Protein AF-I7ZYF0-F1 (afdb_monomer)

Sequence (172 aa):
MDNPPRSAGICAHCQTPATKRCSGCRGAAEYDKVTPEPTSHCSSACQAQHWGEHKVKCKQLQAHKSLSRAATLLQAILYRIRLHAHIFQFATAHIDGSKVTLNDIQNDKSKAYQPLKAVWMNIKSGDYQRVFDAIVMMNACAEAVMFLYGFIRPILSGRGVTMALFDYSELY

InterPro domains:
  IPR002893 Zinc finger, MYND-type [PF01753] (11-58)

Solvent-accessible surface area (backbone atoms only — not comparable to full-atom values): 10300 Å² total; per-residue (Å²): 135,82,79,75,79,72,69,50,46,52,10,76,61,79,67,44,80,2,66,35,63,46,77,70,35,54,83,36,62,80,86,56,98,77,66,78,75,71,61,12,21,62,42,71,67,43,43,59,70,38,33,80,77,44,48,65,61,36,52,53,30,33,50,37,32,53,49,47,53,50,50,54,52,51,49,54,51,50,53,53,51,29,35,45,50,25,85,65,60,35,56,34,38,45,62,56,92,94,44,76,48,77,39,64,53,93,61,73,80,84,63,84,77,64,79,62,35,63,55,53,66,54,69,65,74,78,72,53,66,68,52,50,52,50,58,55,50,56,60,54,71,58,50,52,51,54,55,48,48,67,58,46,52,47,56,77,67,71,50,80,87,78,69,93,70,89,72,79,78,79,83,115

Secondary structure (DSSP, 8-state):
-PPPPPP-EEBTTT-SEE-EE-TTTTT----SS------EESSHHHHHHTHHHHHHHHHHHHHHHHHHHHHHHHHHHHHHHHHHSBS--EEEEEEETTEEEEEE----TT------B----EEESS-HHHHHHHHHTTTHHHHHHHHHHHHHHHHHTT---S-----GGG--

Nearest PDB structures (foldseek):
  8baw-assembly2_B  TM=2.866E-01  e=1.974E+00  Geobacillus stearothermophilus
  6mfl-assembly2_B  TM=2.203E-01  e=1.849E+00  Acinetobacter baumannii
  6mfl-assembly1_A  TM=2.211E-01  e=2.401E+00  Acinetobacter baumannii

Structure (mmCIF, N/CA/C/O backbone):
data_AF-I7ZYF0-F1
#
_entry.id   AF-I7ZYF0-F1
#
loop_
_atom_site.group_PDB
_atom_site.id
_atom_site.type_symbol
_atom_site.label_atom_id
_atom_site.label_alt_id
_atom_site.label_comp_id
_atom_site.label_asym_id
_atom_site.label_entity_id
_atom_si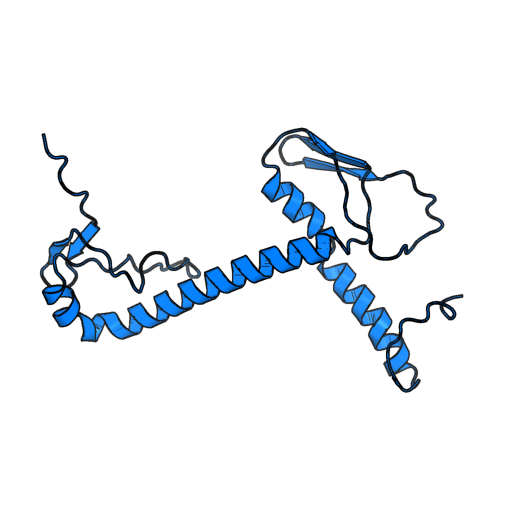te.label_seq_id
_atom_site.pdbx_PDB_ins_code
_atom_site.Cartn_x
_atom_site.Cartn_y
_atom_site.Cartn_z
_atom_site.occupancy
_atom_site.B_iso_or_equiv
_atom_site.auth_seq_id
_atom_site.auth_comp_id
_atom_site.auth_asym_id
_atom_site.auth_atom_id
_atom_site.pdbx_PDB_model_num
ATOM 1 N N . MET A 1 1 ? -0.395 26.139 31.503 1.00 33.72 1 MET A N 1
ATOM 2 C CA . MET A 1 1 ? -1.682 26.094 30.780 1.00 33.72 1 MET A CA 1
ATOM 3 C C . MET A 1 1 ? -1.727 24.770 30.050 1.00 33.72 1 MET A C 1
ATOM 5 O O . MET A 1 1 ? -1.024 24.611 29.059 1.00 33.72 1 MET A O 1
ATOM 9 N N . ASP A 1 2 ? -2.453 23.804 30.603 1.00 37.44 2 ASP A N 1
ATOM 10 C CA . ASP A 1 2 ? -2.551 22.462 30.035 1.00 37.44 2 ASP A CA 1
ATOM 11 C C . ASP A 1 2 ? -3.510 22.484 28.847 1.00 37.44 2 ASP A C 1
ATOM 13 O O . ASP A 1 2 ? -4.672 22.869 28.964 1.00 37.44 2 ASP A O 1
ATOM 17 N N . ASN A 1 3 ? -2.998 22.124 27.674 1.00 41.09 3 ASN A N 1
ATOM 18 C CA . ASN A 1 3 ? -3.795 22.006 26.462 1.00 41.09 3 ASN A CA 1
ATOM 19 C C . ASN A 1 3 ? -4.821 20.872 26.666 1.00 41.09 3 ASN A C 1
ATOM 21 O O . ASN A 1 3 ? -4.396 19.748 26.962 1.00 41.09 3 ASN A O 1
ATOM 25 N N . PRO A 1 4 ? -6.142 21.110 26.545 1.00 50.94 4 PRO A N 1
ATOM 26 C CA . PRO A 1 4 ? -7.125 20.059 26.762 1.00 50.94 4 PRO A CA 1
ATOM 27 C C . PRO A 1 4 ? -6.884 18.901 25.781 1.00 50.94 4 PRO A C 1
ATOM 29 O O . PRO A 1 4 ? -6.558 19.133 24.610 1.00 50.94 4 PRO A O 1
ATOM 32 N N . PRO A 1 5 ? -7.021 17.638 26.226 1.00 55.28 5 PRO A N 1
ATOM 33 C CA . PRO A 1 5 ? -6.815 16.494 25.354 1.00 55.28 5 PRO A CA 1
ATOM 34 C C . PRO A 1 5 ? -7.795 16.580 24.182 1.00 55.28 5 PRO A C 1
ATOM 36 O O . PRO A 1 5 ? -9.010 16.590 24.381 1.00 55.28 5 PRO A O 1
ATOM 39 N N . ARG A 1 6 ? -7.261 16.657 22.953 1.00 60.28 6 ARG A N 1
ATOM 40 C CA . ARG A 1 6 ? -8.061 16.652 21.719 1.00 60.28 6 ARG A CA 1
ATOM 41 C C . ARG A 1 6 ? -9.021 15.462 21.766 1.00 60.28 6 ARG A C 1
ATOM 43 O O . ARG A 1 6 ? -8.574 14.318 21.873 1.00 60.28 6 ARG A O 1
ATOM 50 N N . SER A 1 7 ? -10.324 15.733 21.716 1.00 63.66 7 SER A N 1
ATOM 51 C CA . SER A 1 7 ? -11.343 14.690 21.796 1.00 63.66 7 SER A CA 1
ATOM 52 C C . SER A 1 7 ? -11.183 13.713 20.627 1.00 63.66 7 SER A C 1
ATOM 54 O O . SER A 1 7 ? -11.031 14.088 19.465 1.00 63.66 7 SER A O 1
ATOM 56 N N . ALA A 1 8 ? -11.178 12.421 20.946 1.00 74.81 8 ALA A N 1
ATOM 57 C CA . ALA A 1 8 ? -11.089 11.328 19.986 1.00 74.81 8 ALA A CA 1
ATOM 58 C C . ALA A 1 8 ? -12.441 11.017 19.316 1.00 74.81 8 ALA A C 1
ATOM 60 O O . ALA A 1 8 ? -12.493 10.131 18.460 1.00 74.81 8 ALA A O 1
ATOM 61 N N . GLY A 1 9 ? -13.506 11.714 19.722 1.00 85.50 9 GLY A N 1
ATOM 62 C CA . GLY A 1 9 ? -14.895 11.506 19.317 1.00 85.50 9 GLY A CA 1
ATOM 6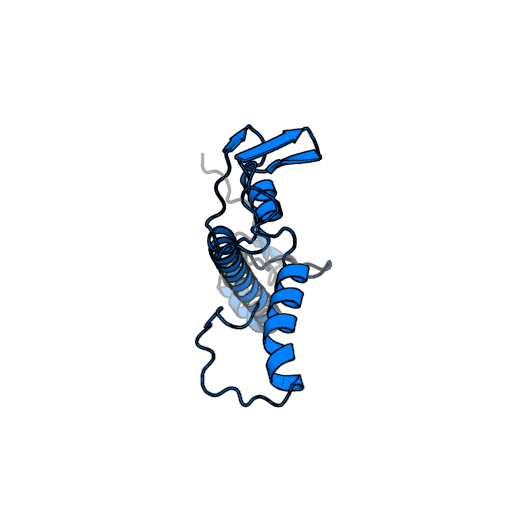3 C C . GLY A 1 9 ? -15.801 11.300 20.532 1.00 85.50 9 GLY A C 1
ATOM 64 O O . GLY A 1 9 ? -15.471 11.718 21.643 1.00 85.50 9 GLY A O 1
ATOM 65 N N . ILE A 1 10 ? -16.926 10.623 20.317 1.00 90.62 10 ILE A N 1
ATOM 66 C CA . ILE A 1 10 ? -17.879 10.237 21.361 1.00 90.62 10 ILE A CA 1
ATOM 67 C C . ILE A 1 10 ? -17.625 8.787 21.789 1.00 90.62 10 ILE A C 1
ATOM 69 O O . ILE A 1 10 ? -17.243 7.942 20.977 1.00 90.62 10 ILE A O 1
ATOM 73 N N . CYS A 1 11 ? -17.778 8.502 23.083 1.00 92.94 11 CYS A N 1
ATOM 74 C CA . CYS A 1 11 ? -17.639 7.161 23.631 1.00 92.94 11 CYS A CA 1
ATOM 75 C C . CYS A 1 11 ? -18.759 6.264 23.106 1.00 92.94 11 CYS A C 1
ATOM 77 O O . CYS A 1 11 ? -19.930 6.517 23.377 1.00 92.94 11 CYS A O 1
ATOM 79 N N . ALA A 1 12 ? -18.395 5.174 22.436 1.00 92.00 12 ALA A N 1
ATOM 80 C CA . ALA A 1 12 ? -19.357 4.247 21.850 1.00 92.00 12 ALA A CA 1
ATOM 81 C C . ALA A 1 12 ? -20.247 3.534 22.884 1.00 92.00 12 ALA A C 1
ATOM 83 O O . ALA A 1 12 ? -21.309 3.046 22.527 1.00 92.00 12 ALA A O 1
ATOM 84 N N . HIS A 1 13 ? -19.838 3.497 24.158 1.00 94.31 13 HIS A N 1
ATOM 85 C CA . HIS A 1 13 ? -20.635 2.885 25.221 1.00 94.31 13 HIS A CA 1
ATOM 86 C C . HIS A 1 13 ? -21.561 3.884 25.929 1.00 94.31 13 HIS A C 1
ATOM 88 O O . HIS A 1 13 ? -22.764 3.673 25.993 1.00 94.31 13 HIS A O 1
ATOM 94 N N . CYS A 1 14 ? -21.006 4.973 26.474 1.00 93.19 14 CYS A N 1
ATOM 95 C CA . CYS A 1 14 ? -21.731 5.881 27.374 1.00 93.19 14 CYS A CA 1
ATOM 96 C C . CYS A 1 14 ? -21.985 7.280 26.798 1.00 93.19 14 CYS A C 1
ATOM 98 O O . CYS A 1 14 ? -22.462 8.152 27.516 1.00 93.19 14 CYS A O 1
ATOM 100 N N . GLN A 1 15 ? -21.643 7.511 25.527 1.00 91.56 15 GLN A N 1
ATOM 101 C CA . GLN A 1 15 ? -21.901 8.756 24.793 1.00 91.56 15 GLN A CA 1
ATOM 102 C C . GLN A 1 15 ? -21.247 10.029 25.369 1.00 91.56 15 GLN A C 1
ATOM 104 O O . GLN A 1 15 ? -21.544 11.140 24.940 1.00 91.56 15 GLN A O 1
ATOM 109 N N . THR A 1 16 ? -20.297 9.896 26.297 1.00 92.25 16 THR A N 1
ATOM 110 C CA . THR A 1 16 ? -19.488 11.020 26.796 1.00 92.25 16 THR A CA 1
ATOM 111 C 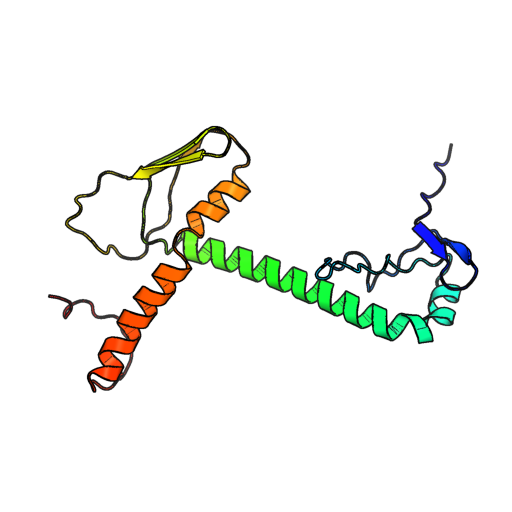C . THR A 1 16 ? -18.278 11.290 25.895 1.00 92.25 16 THR A C 1
ATOM 113 O O . THR A 1 16 ? -17.897 10.419 25.104 1.00 92.25 16 THR A O 1
ATOM 116 N N . PRO A 1 17 ? -17.630 12.469 25.990 1.00 93.25 17 PRO A N 1
ATOM 117 C CA . PRO A 1 17 ? -16.412 12.751 25.237 1.00 93.25 17 PRO A CA 1
ATOM 118 C C . PRO A 1 17 ? -15.350 11.666 25.446 1.00 93.25 17 PRO A C 1
ATOM 120 O O . PRO A 1 17 ? -14.927 11.372 26.566 1.00 93.25 17 PRO A O 1
ATOM 123 N N . ALA A 1 18 ? -14.911 11.054 24.350 1.00 90.75 18 ALA A N 1
ATOM 124 C CA . ALA A 1 18 ? -13.869 10.047 24.366 1.00 90.75 18 ALA A CA 1
ATOM 125 C C . ALA A 1 18 ? -12.501 10.685 24.142 1.00 90.75 18 ALA A C 1
ATOM 127 O O . ALA A 1 18 ? -12.333 11.584 23.320 1.00 90.75 18 ALA A O 1
ATOM 128 N N . THR A 1 19 ? -11.492 10.161 24.826 1.00 87.06 19 THR A N 1
ATOM 129 C CA . THR A 1 19 ? -10.087 10.558 24.650 1.00 87.06 19 THR A CA 1
ATOM 130 C C . THR A 1 19 ? -9.250 9.447 24.019 1.00 87.06 19 THR A C 1
ATOM 132 O O . THR A 1 19 ? -8.127 9.693 23.583 1.00 87.06 19 THR A O 1
ATOM 135 N N . LYS A 1 20 ? -9.783 8.218 23.926 1.00 87.38 20 LYS A N 1
ATOM 136 C CA . LYS A 1 20 ? -9.053 7.036 23.455 1.00 87.38 20 LYS A CA 1
ATOM 137 C C . LYS A 1 20 ? -9.745 6.413 22.247 1.00 87.38 20 LYS A C 1
ATOM 139 O O . LYS A 1 20 ? -10.952 6.201 22.253 1.00 87.38 20 LYS A O 1
ATOM 144 N N . ARG A 1 21 ? -8.961 6.058 21.229 1.00 89.50 21 ARG A N 1
ATOM 145 C CA . ARG A 1 21 ? -9.397 5.223 20.096 1.00 89.50 21 ARG A CA 1
ATOM 146 C C . ARG A 1 21 ? -8.967 3.782 20.331 1.00 89.50 21 ARG A C 1
ATOM 148 O O . ARG A 1 21 ? -7.894 3.558 20.893 1.00 89.50 21 ARG A O 1
ATOM 155 N N . CYS A 1 22 ? -9.752 2.816 19.860 1.00 89.94 22 CYS A N 1
ATOM 156 C CA . CYS A 1 22 ? -9.362 1.407 19.928 1.00 89.94 22 CYS A CA 1
ATOM 157 C C . CYS A 1 22 ? -8.042 1.165 19.167 1.00 89.94 22 CYS A C 1
ATOM 159 O O . CYS A 1 22 ? -7.952 1.388 17.960 1.00 89.94 22 CYS A O 1
ATOM 161 N N . SER A 1 23 ? -7.005 0.697 19.867 1.00 88.12 23 SER A N 1
ATOM 162 C CA . SER A 1 23 ? -5.672 0.451 19.293 1.00 88.12 23 SER A CA 1
ATOM 163 C C . SER A 1 23 ? -5.658 -0.673 18.253 1.00 88.12 23 SER A C 1
ATOM 165 O O . SER A 1 23 ? -4.839 -0.646 17.330 1.00 88.12 23 SER A O 1
ATOM 167 N N . GLY A 1 24 ? -6.585 -1.630 18.376 1.00 87.06 24 GLY A N 1
ATOM 168 C CA . GLY A 1 24 ? -6.730 -2.749 17.450 1.00 87.06 24 GLY A CA 1
ATOM 169 C C . GLY A 1 24 ? -7.138 -2.292 16.052 1.00 87.06 24 GLY A C 1
ATOM 170 O O . GLY A 1 24 ? -6.469 -2.622 15.078 1.00 87.06 24 GLY A O 1
ATOM 171 N N . CYS A 1 25 ? -8.196 -1.486 15.952 1.00 87.31 25 CYS A N 1
ATOM 172 C CA . CYS A 1 25 ? -8.748 -1.069 14.662 1.00 87.31 25 CYS A CA 1
ATOM 173 C C . CYS A 1 25 ? -8.292 0.321 14.190 1.00 87.31 25 CYS A C 1
ATOM 175 O O . CYS A 1 25 ? -8.517 0.674 13.035 1.00 87.31 25 CYS A O 1
ATOM 177 N N . ARG A 1 26 ? -7.640 1.128 15.041 1.00 87.25 26 ARG A N 1
ATOM 178 C CA . ARG A 1 26 ? -7.120 2.441 14.629 1.00 87.25 26 ARG A CA 1
ATOM 179 C C . ARG A 1 26 ? -6.074 2.292 13.517 1.00 87.25 26 ARG A C 1
ATOM 181 O O . ARG A 1 26 ? -5.095 1.547 13.661 1.00 87.25 26 ARG A O 1
ATOM 188 N N . GLY A 1 27 ? -6.250 3.098 12.468 1.00 79.81 27 GLY A N 1
ATOM 189 C CA . GLY A 1 27 ? -5.344 3.172 11.320 1.00 79.81 27 GLY A CA 1
ATOM 190 C C . GLY A 1 27 ? -5.506 2.016 10.334 1.00 79.81 27 GLY A C 1
ATOM 191 O O . GLY A 1 27 ? -4.551 1.686 9.640 1.00 79.81 27 GLY A O 1
ATOM 192 N N . ALA A 1 28 ? -6.665 1.355 10.323 1.00 83.19 28 ALA A N 1
ATOM 193 C CA . ALA A 1 28 ? -7.039 0.467 9.232 1.00 83.19 28 ALA A CA 1
ATOM 194 C C . ALA A 1 28 ? -7.236 1.282 7.945 1.00 83.19 28 ALA A C 1
ATOM 196 O O . ALA A 1 28 ? -7.795 2.375 8.000 1.00 83.19 28 ALA A O 1
ATOM 197 N N . ALA A 1 29 ? -6.752 0.759 6.818 1.00 73.44 29 ALA A N 1
ATOM 198 C CA . ALA A 1 29 ? -6.926 1.394 5.518 1.00 73.44 29 ALA A CA 1
ATOM 199 C C . ALA A 1 29 ? -8.386 1.303 5.047 1.00 73.44 29 ALA A C 1
ATOM 201 O O . ALA A 1 29 ? -9.088 0.327 5.335 1.00 73.44 29 ALA A O 1
ATOM 202 N N . GLU A 1 30 ? -8.815 2.330 4.319 1.00 72.38 30 GLU A N 1
ATOM 203 C CA . GLU A 1 30 ? -10.141 2.426 3.716 1.00 72.38 30 GLU A CA 1
ATOM 204 C C . GLU A 1 30 ? -10.121 1.701 2.369 1.00 72.38 30 GLU A C 1
ATOM 206 O O . GLU A 1 30 ? -9.424 2.123 1.448 1.00 72.38 30 GLU A O 1
ATOM 211 N N . TYR A 1 31 ? -10.838 0.580 2.273 1.00 65.81 31 TYR A N 1
ATOM 212 C CA . TYR A 1 31 ? -10.968 -0.178 1.022 1.00 65.81 31 TYR A CA 1
ATOM 213 C C . TYR A 1 31 ? -12.344 0.011 0.367 1.00 65.81 31 TYR A C 1
ATOM 215 O O . TYR A 1 31 ? -12.429 0.020 -0.858 1.00 65.81 31 TYR A O 1
ATOM 223 N N . ASP A 1 32 ? -13.391 0.251 1.164 1.00 59.69 32 ASP A N 1
ATOM 224 C CA . ASP A 1 32 ? -14.761 0.488 0.699 1.00 59.69 32 ASP A CA 1
ATOM 225 C C . ASP A 1 32 ? -15.201 1.930 0.997 1.00 59.69 32 ASP A C 1
ATOM 227 O O . ASP A 1 32 ? -14.773 2.522 1.984 1.00 59.69 32 ASP A O 1
ATOM 231 N N . LYS A 1 33 ? -16.122 2.485 0.191 1.00 58.84 33 LYS A N 1
ATOM 232 C CA . LYS A 1 33 ? -16.667 3.854 0.362 1.00 58.84 33 LYS A CA 1
ATOM 233 C C . LYS A 1 33 ? -17.441 4.076 1.672 1.00 58.84 33 LYS A C 1
ATOM 235 O O . LYS A 1 33 ? -17.823 5.204 1.968 1.00 58.84 33 LYS A O 1
ATOM 240 N N . VAL A 1 34 ? -17.711 3.016 2.432 1.00 57.31 34 VAL A N 1
ATOM 241 C CA . VAL A 1 34 ? -18.370 3.087 3.739 1.00 57.31 34 VAL A CA 1
ATOM 242 C C . VAL A 1 34 ? -17.321 2.793 4.798 1.00 57.31 34 VAL A C 1
ATOM 244 O O . VAL A 1 34 ? -17.222 1.678 5.307 1.00 57.31 34 VAL A O 1
ATOM 247 N N . THR A 1 35 ? -16.509 3.797 5.116 1.00 56.78 35 THR A N 1
ATOM 248 C CA . THR A 1 35 ? -15.544 3.687 6.205 1.00 56.78 35 THR A CA 1
ATOM 249 C C . THR A 1 35 ? -16.291 3.789 7.524 1.00 56.78 35 THR A C 1
ATOM 251 O O . THR A 1 35 ? -16.921 4.811 7.808 1.00 56.78 35 THR A O 1
ATOM 254 N N . PRO A 1 36 ? -16.237 2.767 8.384 1.00 59.56 36 PRO A N 1
ATOM 255 C CA . PRO A 1 36 ? -16.782 2.926 9.706 1.00 59.56 36 PRO A CA 1
ATOM 256 C C . PRO A 1 36 ? -15.806 3.755 10.544 1.00 59.56 36 PRO A C 1
ATOM 258 O O . PRO A 1 36 ? -14.679 3.318 10.784 1.00 59.56 36 PRO A O 1
ATOM 261 N N . GLU A 1 37 ? -16.258 4.914 11.024 1.00 67.12 37 GLU A N 1
ATOM 262 C CA . GLU A 1 37 ? -15.485 5.776 11.925 1.00 67.12 37 GLU A CA 1
ATOM 263 C C . GLU A 1 37 ? -14.822 4.966 13.063 1.00 67.12 37 GLU A C 1
ATOM 265 O O . GLU A 1 37 ? -15.456 4.057 13.633 1.00 67.12 37 GLU A O 1
ATOM 270 N N . PRO A 1 38 ? -13.548 5.251 13.407 1.00 68.50 38 PRO A N 1
ATOM 271 C CA . PRO A 1 38 ? -12.839 4.533 14.453 1.00 68.50 38 PRO A CA 1
ATOM 272 C C . PRO A 1 38 ? -13.598 4.617 15.776 1.00 68.50 38 PRO A C 1
ATOM 274 O O . PRO A 1 38 ? -13.854 5.698 16.298 1.00 68.50 38 PRO A O 1
ATOM 277 N N . THR A 1 39 ? -13.914 3.461 16.358 1.00 86.62 39 THR A N 1
ATOM 278 C CA . THR A 1 39 ? -14.621 3.402 17.639 1.00 86.62 39 THR A CA 1
ATOM 279 C C . THR A 1 39 ? -13.762 4.001 18.758 1.00 86.62 39 THR A C 1
ATOM 281 O O . THR A 1 39 ? -12.639 3.544 19.021 1.00 86.62 39 THR A O 1
ATOM 284 N N . SER A 1 40 ? -14.318 5.006 19.430 1.00 92.19 40 SER A N 1
ATOM 285 C CA . SER A 1 40 ? -13.687 5.725 20.534 1.00 92.19 40 SER A CA 1
ATOM 286 C C . SER A 1 40 ? -14.350 5.383 21.866 1.00 92.19 40 SER A C 1
ATOM 288 O O . SER A 1 40 ? -15.544 5.101 21.932 1.00 92.19 40 SER A O 1
ATOM 290 N N . HIS A 1 41 ? -13.568 5.401 22.941 1.00 93.06 41 HIS A N 1
ATOM 291 C CA . HIS A 1 41 ? -14.027 5.147 24.303 1.00 93.06 41 HIS A CA 1
ATOM 292 C C . HIS A 1 41 ? -13.398 6.167 25.260 1.00 93.06 41 HIS A C 1
ATOM 294 O O . HIS A 1 41 ? -12.252 6.590 25.082 1.00 93.06 41 HIS A O 1
ATOM 300 N N . CYS A 1 42 ? -14.133 6.569 26.294 1.00 93.44 42 CYS A N 1
ATOM 301 C CA . CYS A 1 42 ? -13.591 7.424 27.354 1.00 93.44 42 CYS A CA 1
ATOM 302 C C . CYS A 1 42 ? -12.684 6.639 28.322 1.00 93.44 42 CYS A C 1
ATOM 304 O O . CYS A 1 42 ? -11.754 7.201 28.898 1.00 93.44 42 CYS A O 1
ATOM 306 N N . SER A 1 43 ? -12.892 5.323 28.455 1.00 91.69 43 SER A N 1
ATOM 307 C CA . SER A 1 43 ? -12.139 4.451 29.360 1.00 91.69 43 SER A CA 1
ATOM 308 C C . SER A 1 43 ? -12.014 3.018 28.825 1.00 91.69 43 SER A C 1
ATOM 310 O O . SER A 1 43 ? -12.745 2.604 27.923 1.00 91.69 43 SER A O 1
ATOM 312 N N . SER A 1 44 ? -11.092 2.242 29.403 1.00 91.69 44 SER A N 1
ATOM 313 C CA . SER A 1 44 ? -10.970 0.801 29.146 1.00 91.69 44 SER A CA 1
ATOM 314 C C . SER A 1 44 ? -12.188 0.015 29.641 1.00 91.69 44 SER A C 1
ATOM 316 O O . SER A 1 44 ? -12.544 -0.983 29.023 1.00 91.69 44 SER A O 1
ATOM 318 N N . ALA A 1 45 ? -12.862 0.479 30.699 1.00 94.44 45 ALA A N 1
ATOM 319 C CA . ALA A 1 45 ? -14.095 -0.128 31.198 1.00 94.44 45 ALA A CA 1
ATOM 320 C C . ALA A 1 45 ? -15.224 -0.030 30.161 1.00 94.44 45 ALA A C 1
ATOM 322 O O . ALA A 1 45 ? -15.816 -1.044 29.797 1.00 94.44 45 ALA A O 1
ATOM 323 N N . CYS A 1 46 ? -15.438 1.161 29.591 1.00 94.31 46 CYS A N 1
ATOM 324 C CA . CYS A 1 46 ? -16.408 1.355 28.512 1.00 94.31 46 CYS A CA 1
ATOM 325 C C . CYS A 1 46 ? -16.054 0.540 27.261 1.00 94.31 46 CYS A C 1
ATOM 327 O O . CYS A 1 46 ? -16.943 0.024 26.592 1.00 94.31 46 CYS A O 1
ATOM 329 N N . GLN A 1 47 ? -14.762 0.386 26.954 1.00 92.81 47 GLN A N 1
ATOM 330 C CA . GLN A 1 47 ? -14.328 -0.490 25.866 1.00 92.81 47 GLN A CA 1
ATOM 331 C C . GLN A 1 47 ? -14.660 -1.963 26.138 1.00 92.81 47 GLN A C 1
ATOM 333 O O . GLN A 1 47 ? -15.093 -2.657 25.223 1.00 92.81 47 GLN A O 1
ATOM 338 N N . ALA A 1 48 ? -14.454 -2.446 27.367 1.00 94.19 48 ALA A N 1
ATOM 339 C CA . ALA A 1 48 ? -14.767 -3.822 27.744 1.00 94.19 48 ALA A CA 1
ATOM 340 C C . ALA A 1 48 ? -16.279 -4.093 27.696 1.00 94.19 48 ALA A C 1
ATOM 342 O O . ALA A 1 48 ? -16.695 -5.130 27.187 1.00 94.19 48 ALA A O 1
ATOM 343 N N . GLN A 1 49 ? -17.096 -3.138 28.148 1.00 95.06 49 GLN A N 1
ATOM 344 C CA . GLN A 1 49 ? -18.559 -3.232 28.111 1.00 95.06 49 GLN A CA 1
ATOM 345 C C . GLN A 1 49 ? -19.104 -3.241 26.676 1.00 95.06 49 GLN A C 1
ATOM 347 O O . GLN A 1 49 ? -19.960 -4.054 26.348 1.00 95.06 49 GLN A O 1
ATOM 352 N N . HIS A 1 50 ? -18.555 -2.406 25.791 1.00 94.00 50 HIS A N 1
ATOM 353 C CA . HIS A 1 50 ? -18.929 -2.375 24.371 1.00 94.00 50 HIS A CA 1
ATOM 354 C C . HIS A 1 50 ? -18.235 -3.471 23.530 1.00 94.00 50 HIS A C 1
ATOM 356 O O . HIS A 1 50 ? -18.473 -3.597 22.328 1.00 94.00 50 HIS A O 1
ATOM 362 N N . TRP A 1 51 ? -17.372 -4.305 24.128 1.00 92.94 51 TRP A N 1
ATOM 363 C CA . TRP A 1 51 ? -16.573 -5.279 23.377 1.00 92.94 51 TRP A CA 1
ATOM 364 C C . TRP A 1 51 ? -17.426 -6.299 22.620 1.00 92.94 51 TRP A C 1
ATOM 366 O O . TRP A 1 51 ? -17.054 -6.665 21.507 1.00 92.94 51 TRP A O 1
ATOM 376 N N . GLY A 1 52 ? -18.561 -6.731 23.179 1.00 94.12 52 GLY A N 1
ATOM 377 C CA . GLY A 1 52 ? -19.464 -7.689 22.530 1.00 94.12 52 GLY A CA 1
ATOM 378 C C . GLY A 1 52 ? -19.898 -7.238 21.132 1.00 94.12 52 GLY A C 1
ATOM 379 O O . GLY A 1 52 ? -19.749 -7.991 20.170 1.00 94.12 52 GLY A O 1
ATOM 380 N N . GLU A 1 53 ? -20.326 -5.982 21.010 1.00 91.50 53 GLU A N 1
ATOM 381 C CA . GLU A 1 53 ? -20.751 -5.363 19.748 1.00 91.50 53 GLU A CA 1
ATOM 382 C C . GLU A 1 53 ? -19.553 -4.974 18.868 1.00 91.50 53 GLU A C 1
ATOM 384 O O . GLU A 1 53 ? -19.540 -5.191 17.655 1.00 91.50 53 GLU A O 1
ATOM 389 N N . HIS A 1 54 ? -18.488 -4.447 19.477 1.00 91.12 54 HIS A N 1
ATOM 390 C CA . HIS A 1 54 ? -17.325 -3.950 18.746 1.00 91.12 54 HIS A CA 1
ATOM 391 C C . HIS A 1 54 ? -16.459 -5.058 18.124 1.00 91.12 54 HIS A C 1
ATOM 393 O O . HIS A 1 54 ? -15.809 -4.833 17.099 1.00 91.12 54 HIS A O 1
ATOM 399 N N . LYS A 1 55 ? -16.404 -6.251 18.729 1.00 92.38 55 LYS A N 1
ATOM 400 C CA . LYS A 1 55 ? -15.402 -7.292 18.432 1.00 92.38 55 LYS A CA 1
ATOM 401 C C . LYS A 1 55 ? -15.359 -7.710 16.964 1.00 92.38 55 LYS A C 1
ATOM 403 O O . LYS A 1 55 ? -14.264 -7.819 16.410 1.00 92.38 55 LYS A O 1
ATOM 408 N N . VAL A 1 56 ? -16.512 -7.954 16.339 1.00 89.75 56 VAL A N 1
ATOM 409 C CA . VAL A 1 56 ? -16.585 -8.434 14.944 1.00 89.75 56 VAL A CA 1
ATOM 410 C C . VAL A 1 56 ? -15.981 -7.398 13.996 1.00 89.75 56 VAL A C 1
ATOM 412 O O . VAL A 1 56 ? -15.032 -7.688 13.267 1.00 89.75 56 VAL A O 1
ATOM 415 N N . LYS A 1 57 ? -16.456 -6.157 14.102 1.00 86.62 57 LYS A N 1
ATOM 416 C CA . LYS A 1 57 ? -15.965 -5.013 13.331 1.00 86.62 57 LYS A CA 1
ATOM 417 C C . LYS A 1 57 ? -14.489 -4.713 13.608 1.00 86.62 57 LYS A C 1
ATOM 419 O O . LYS A 1 57 ? -13.722 -4.429 12.691 1.00 86.62 57 LYS A O 1
ATOM 424 N N . CYS A 1 58 ? -14.058 -4.824 14.866 1.00 89.56 58 CYS A N 1
ATOM 425 C CA . CYS A 1 58 ? -12.662 -4.629 15.253 1.00 89.56 58 CYS A CA 1
ATOM 426 C C . CYS A 1 58 ? -11.732 -5.627 14.552 1.00 89.56 58 CYS A C 1
ATOM 428 O O . CYS A 1 58 ? -10.691 -5.225 14.035 1.00 89.56 58 CYS A O 1
ATOM 430 N N . LYS A 1 59 ? -12.120 -6.907 14.476 1.00 89.69 59 LYS A N 1
ATOM 431 C CA . LYS A 1 59 ? -11.343 -7.940 13.775 1.00 89.69 59 LYS A CA 1
ATOM 432 C C . LYS A 1 59 ? -11.241 -7.689 12.269 1.00 89.69 59 LYS A C 1
ATOM 434 O O . LYS A 1 59 ? -10.164 -7.866 11.709 1.00 89.69 59 LYS A O 1
ATOM 439 N N . GLN A 1 60 ? -12.318 -7.242 11.625 1.0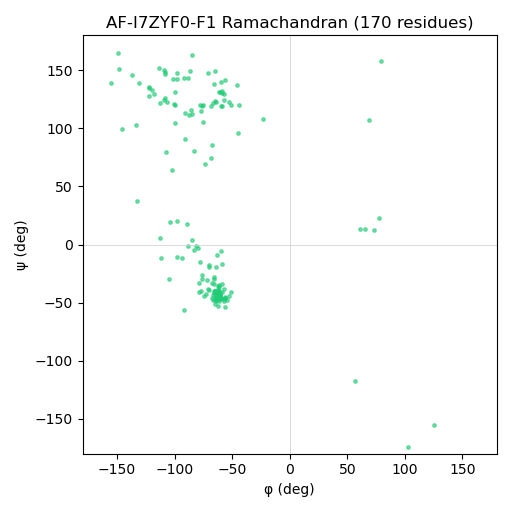0 85.69 60 GLN A N 1
ATOM 440 C CA . GLN A 1 60 ? -12.294 -6.885 10.199 1.00 85.69 60 GLN A CA 1
ATOM 441 C C . GLN A 1 60 ? -11.307 -5.740 9.929 1.00 85.69 60 GLN A C 1
ATOM 443 O O . GLN A 1 60 ? -10.420 -5.858 9.086 1.00 85.69 60 GLN A O 1
ATOM 448 N N . LEU A 1 61 ? -11.374 -4.669 10.723 1.00 85.56 61 LEU A N 1
ATOM 449 C CA . LEU A 1 61 ? -10.455 -3.535 10.597 1.00 85.56 61 LEU A CA 1
ATOM 450 C C . LEU A 1 61 ? -8.999 -3.915 10.934 1.00 85.56 61 LEU A C 1
ATOM 452 O O . LEU A 1 61 ? -8.063 -3.414 10.310 1.00 85.56 61 LEU A O 1
ATOM 456 N N . GLN A 1 62 ? -8.779 -4.837 11.877 1.00 87.62 62 GLN A N 1
ATOM 457 C CA . GLN A 1 62 ? -7.451 -5.413 12.121 1.00 87.62 62 GLN A CA 1
ATOM 458 C C . GLN A 1 62 ? -6.922 -6.161 10.891 1.00 87.62 62 GLN A C 1
ATOM 460 O O . GLN A 1 62 ? -5.759 -5.980 10.529 1.00 87.62 62 GLN A O 1
ATOM 465 N N . ALA A 1 63 ? -7.763 -6.952 10.220 1.00 84.94 63 ALA A N 1
ATOM 466 C CA . ALA A 1 63 ? -7.383 -7.633 8.986 1.00 84.94 63 ALA A CA 1
ATOM 467 C C . ALA A 1 63 ? -7.024 -6.629 7.878 1.00 84.94 63 ALA A C 1
ATOM 469 O O . ALA A 1 63 ? -5.982 -6.781 7.247 1.00 84.94 63 ALA A O 1
ATOM 470 N N . HIS A 1 64 ? -7.799 -5.551 7.711 1.00 83.94 64 HIS A N 1
ATOM 471 C CA . HIS A 1 64 ? -7.497 -4.483 6.746 1.00 83.94 64 HIS A CA 1
ATOM 472 C C . HIS A 1 64 ? -6.139 -3.826 7.010 1.00 83.94 64 HIS A C 1
ATOM 474 O O . HIS A 1 64 ? -5.373 -3.564 6.082 1.00 83.94 64 HIS A O 1
ATOM 480 N N . LYS A 1 65 ? -5.809 -3.589 8.283 1.00 83.44 65 LYS A N 1
ATOM 481 C CA . LYS A 1 65 ? -4.510 -3.045 8.697 1.00 83.44 65 LYS A CA 1
ATOM 482 C C . LYS A 1 65 ? -3.359 -3.993 8.363 1.00 83.44 65 LYS A C 1
ATOM 484 O O . LYS A 1 65 ? -2.336 -3.549 7.844 1.00 83.44 65 LYS A O 1
ATOM 489 N N . SER A 1 66 ? -3.518 -5.283 8.648 1.00 82.31 66 SER A N 1
ATOM 490 C CA . SER A 1 66 ? -2.520 -6.301 8.302 1.00 82.31 66 SER A CA 1
ATOM 491 C C . SER A 1 66 ? -2.347 -6.428 6.790 1.00 82.31 66 SER A C 1
ATOM 493 O O . SER A 1 66 ? -1.216 -6.429 6.310 1.00 82.31 66 SER A O 1
ATOM 495 N N . LEU A 1 67 ? -3.451 -6.449 6.040 1.00 82.62 67 LEU A N 1
ATOM 496 C CA . LEU A 1 67 ? -3.438 -6.510 4.582 1.00 82.62 67 LEU A CA 1
ATOM 497 C C . LEU A 1 67 ? -2.770 -5.276 3.971 1.00 82.62 67 LEU A C 1
ATOM 499 O O . LEU A 1 67 ? -1.941 -5.423 3.085 1.00 82.62 67 LEU A O 1
ATOM 503 N N . SER A 1 68 ? -3.060 -4.077 4.484 1.00 80.81 68 SER A N 1
ATOM 504 C CA . SER A 1 68 ? -2.419 -2.835 4.028 1.00 80.81 68 SER A CA 1
ATOM 505 C C . SER A 1 68 ? -0.906 -2.882 4.228 1.00 80.81 68 SER A C 1
ATOM 507 O O . SER A 1 68 ? -0.155 -2.603 3.299 1.00 80.81 68 SER A O 1
ATOM 509 N N . ARG A 1 69 ? -0.442 -3.330 5.402 1.00 82.31 69 ARG A N 1
ATOM 510 C CA . ARG A 1 69 ? 0.995 -3.508 5.670 1.00 82.31 69 ARG A CA 1
ATOM 511 C C . ARG A 1 69 ? 1.635 -4.519 4.721 1.00 82.31 69 ARG A C 1
ATOM 513 O O . ARG A 1 69 ? 2.723 -4.260 4.213 1.00 82.31 69 ARG A O 1
ATOM 520 N N . ALA A 1 70 ? 0.966 -5.647 4.479 1.00 78.00 70 ALA A N 1
ATOM 521 C CA . ALA A 1 70 ? 1.437 -6.659 3.542 1.00 78.00 70 ALA A CA 1
ATOM 522 C C . ALA A 1 70 ? 1.504 -6.107 2.110 1.00 78.00 70 ALA A C 1
ATOM 524 O O . ALA A 1 70 ? 2.521 -6.277 1.446 1.00 78.00 70 ALA A O 1
ATOM 525 N N . ALA A 1 71 ? 0.473 -5.389 1.661 1.00 77.38 71 ALA A N 1
ATOM 526 C CA . ALA A 1 71 ? 0.427 -4.760 0.346 1.00 77.38 71 ALA A CA 1
ATOM 527 C C . ALA A 1 71 ? 1.551 -3.730 0.165 1.00 77.38 71 ALA A C 1
ATOM 529 O O . ALA A 1 71 ? 2.253 -3.777 -0.840 1.00 77.38 71 ALA A O 1
ATOM 530 N N . THR A 1 72 ? 1.794 -2.862 1.154 1.00 81.12 72 THR A N 1
ATOM 531 C CA . THR A 1 72 ? 2.911 -1.903 1.122 1.00 81.12 72 THR A CA 1
ATOM 532 C C . THR A 1 72 ? 4.265 -2.608 1.036 1.00 81.12 72 THR A C 1
ATOM 534 O O . THR A 1 72 ? 5.128 -2.190 0.266 1.00 81.12 72 THR A O 1
ATOM 537 N N . LEU A 1 73 ? 4.460 -3.696 1.790 1.00 76.06 73 LEU A N 1
ATOM 538 C CA . LEU A 1 73 ? 5.696 -4.477 1.725 1.00 76.06 73 LEU A CA 1
ATOM 539 C C . LEU A 1 73 ? 5.873 -5.140 0.351 1.00 76.06 73 LEU A C 1
ATOM 541 O O . LEU A 1 73 ? 6.946 -5.043 -0.240 1.00 76.06 73 LEU A O 1
ATOM 545 N N . LEU A 1 74 ? 4.824 -5.779 -0.171 1.00 74.06 74 LEU A N 1
ATOM 546 C CA . LEU A 1 74 ? 4.838 -6.420 -1.488 1.00 74.06 74 LEU A CA 1
ATOM 547 C C . LEU A 1 74 ? 5.104 -5.409 -2.606 1.00 74.06 74 LEU A C 1
ATOM 549 O O . LEU A 1 74 ? 5.910 -5.682 -3.491 1.00 74.06 74 LEU A O 1
ATOM 553 N N . GLN A 1 75 ? 4.487 -4.231 -2.539 1.00 79.06 7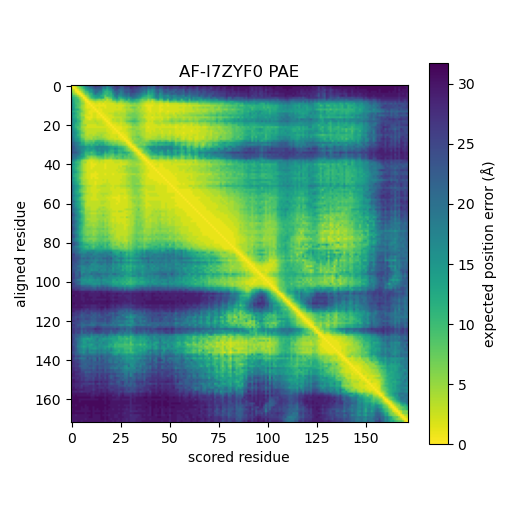5 GLN A N 1
ATOM 554 C CA . GLN A 1 75 ? 4.732 -3.135 -3.472 1.00 79.06 75 GLN A CA 1
ATOM 555 C C . GLN A 1 75 ? 6.201 -2.692 -3.437 1.00 79.06 75 GLN A C 1
ATOM 557 O O . GLN A 1 75 ? 6.834 -2.584 -4.486 1.00 79.06 75 GLN A O 1
ATOM 562 N N . ALA A 1 76 ? 6.774 -2.507 -2.244 1.00 76.50 76 ALA A N 1
ATOM 563 C CA . ALA A 1 76 ? 8.183 -2.148 -2.099 1.00 76.50 76 ALA A CA 1
ATOM 564 C C . ALA A 1 76 ? 9.121 -3.226 -2.671 1.00 76.50 76 ALA A C 1
ATOM 566 O O . ALA A 1 76 ? 10.094 -2.898 -3.353 1.00 76.50 76 ALA A O 1
ATOM 567 N N . ILE A 1 77 ? 8.821 -4.509 -2.438 1.00 72.06 77 ILE A N 1
ATOM 568 C CA . ILE A 1 77 ? 9.571 -5.634 -3.016 1.00 72.06 77 ILE A CA 1
ATOM 569 C C . ILE A 1 77 ? 9.473 -5.612 -4.543 1.00 72.06 77 ILE A C 1
ATOM 571 O O . ILE A 1 77 ? 10.493 -5.716 -5.222 1.00 72.06 77 ILE A O 1
ATOM 575 N N . LEU A 1 78 ? 8.271 -5.431 -5.092 1.00 78.25 78 LEU A N 1
ATOM 576 C CA . LEU A 1 78 ? 8.048 -5.396 -6.534 1.00 78.25 78 LEU A CA 1
ATOM 577 C C . LEU A 1 78 ? 8.829 -4.261 -7.199 1.00 78.25 78 LEU A C 1
ATOM 579 O O . LEU A 1 78 ? 9.485 -4.485 -8.214 1.00 78.25 78 LEU A O 1
ATOM 583 N N . TYR A 1 79 ? 8.824 -3.066 -6.608 1.00 76.56 79 TYR A N 1
ATOM 58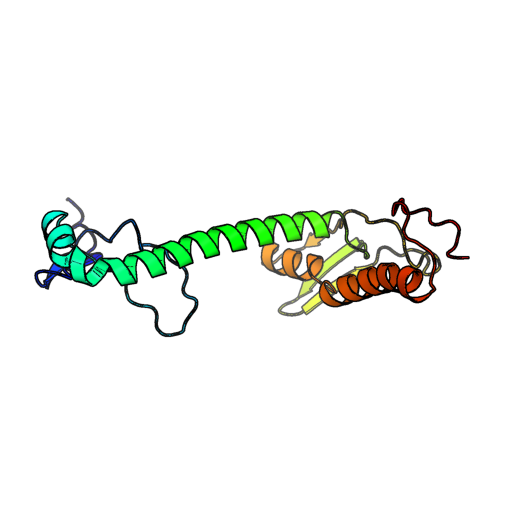4 C CA . TYR A 1 79 ? 9.615 -1.943 -7.109 1.00 76.56 79 TYR A CA 1
ATOM 585 C C . TYR A 1 79 ? 11.110 -2.230 -7.073 1.00 76.56 79 TYR A C 1
ATOM 587 O O . TYR A 1 79 ? 11.812 -1.875 -8.013 1.00 76.56 79 TYR A O 1
ATOM 595 N N . ARG A 1 80 ? 11.612 -2.910 -6.036 1.00 73.31 80 ARG A N 1
ATOM 596 C CA . ARG A 1 80 ? 13.019 -3.331 -5.984 1.00 73.31 80 ARG A CA 1
ATOM 597 C C . ARG A 1 80 ? 13.346 -4.342 -7.074 1.00 73.31 80 ARG A C 1
ATOM 599 O O . ARG A 1 80 ? 14.340 -4.162 -7.767 1.00 73.31 80 ARG A O 1
ATOM 606 N N . ILE A 1 81 ? 12.512 -5.365 -7.257 1.00 70.50 81 ILE A N 1
ATOM 607 C CA . ILE A 1 81 ? 12.705 -6.357 -8.322 1.00 70.50 81 ILE A CA 1
ATOM 608 C C . ILE A 1 81 ? 12.767 -5.643 -9.666 1.00 70.50 81 ILE A C 1
ATOM 610 O O . ILE A 1 81 ? 13.749 -5.779 -10.383 1.00 70.50 81 ILE A O 1
ATOM 614 N N . ARG A 1 82 ? 11.764 -4.822 -9.975 1.00 75.56 82 ARG A N 1
ATOM 615 C CA . ARG A 1 82 ? 11.670 -4.134 -11.263 1.00 75.56 82 ARG A CA 1
ATOM 616 C C . ARG A 1 82 ? 12.756 -3.087 -11.450 1.00 75.56 82 ARG A C 1
ATOM 618 O O . ARG A 1 82 ? 13.252 -2.958 -12.554 1.00 75.56 82 ARG A O 1
ATOM 625 N N . LEU A 1 83 ? 13.205 -2.416 -10.391 1.00 70.31 83 LEU A N 1
ATOM 626 C CA . LEU A 1 83 ? 14.385 -1.556 -10.447 1.00 70.31 83 LEU A CA 1
ATOM 627 C C . LEU A 1 83 ? 15.617 -2.326 -10.928 1.00 70.31 83 LEU A C 1
ATOM 629 O O . LEU A 1 83 ? 16.406 -1.767 -11.672 1.00 70.31 83 LEU A O 1
ATOM 633 N N . HIS A 1 84 ? 15.793 -3.583 -10.522 1.00 68.12 84 HIS A N 1
ATOM 634 C CA . HIS A 1 84 ? 16.952 -4.399 -10.898 1.00 68.12 84 HIS A CA 1
ATOM 635 C C . HIS A 1 84 ? 16.725 -5.279 -12.135 1.00 68.12 84 HIS A C 1
ATOM 637 O O . HIS A 1 84 ? 17.683 -5.824 -12.677 1.00 68.12 84 HIS A O 1
ATOM 643 N N . ALA A 1 85 ? 15.477 -5.401 -12.579 1.00 66.81 85 ALA A N 1
ATOM 644 C CA . ALA A 1 85 ? 15.038 -6.319 -13.617 1.00 66.81 85 ALA A CA 1
ATOM 645 C C . ALA A 1 85 ? 14.142 -5.647 -14.662 1.00 66.81 85 ALA A C 1
ATOM 647 O O . ALA A 1 85 ? 13.181 -6.244 -15.144 1.00 66.81 85 ALA A O 1
ATOM 648 N N . HIS A 1 86 ? 14.447 -4.403 -15.013 1.00 66.44 86 HIS A N 1
ATOM 649 C CA . HIS A 1 86 ? 13.708 -3.693 -16.045 1.00 66.44 86 HIS A CA 1
ATOM 650 C C . HIS A 1 86 ? 14.309 -3.970 -17.419 1.00 66.44 86 HIS A C 1
ATOM 652 O O . HIS A 1 86 ? 15.531 -4.058 -17.574 1.00 66.44 86 HIS A O 1
ATOM 658 N N . ILE A 1 87 ? 13.448 -4.076 -18.429 1.00 62.19 87 ILE A N 1
ATOM 659 C CA . ILE A 1 87 ? 13.877 -4.365 -19.803 1.00 62.19 87 ILE A CA 1
ATOM 660 C C . ILE A 1 87 ? 14.481 -3.119 -20.473 1.00 62.19 87 ILE A C 1
ATOM 662 O O . ILE A 1 87 ? 15.387 -3.232 -21.295 1.00 62.19 87 ILE A O 1
ATOM 666 N N . PHE A 1 88 ? 14.025 -1.924 -20.088 1.00 66.50 88 PHE A N 1
ATOM 667 C CA . PHE A 1 88 ? 14.494 -0.656 -20.655 1.00 66.50 88 PHE A CA 1
ATOM 668 C C . PHE A 1 88 ? 15.490 0.059 -19.745 1.00 66.50 88 PHE A C 1
ATOM 670 O O . PHE A 1 88 ? 15.301 0.109 -18.527 1.00 66.50 88 PHE A O 1
ATOM 677 N N . GLN A 1 89 ? 16.497 0.686 -20.352 1.00 66.38 89 GLN A N 1
ATOM 678 C CA . GLN A 1 89 ? 17.349 1.673 -19.695 1.00 66.38 89 GLN A CA 1
ATOM 679 C C . GLN A 1 89 ? 17.027 3.060 -20.242 1.00 66.38 89 GLN A C 1
ATOM 681 O O . GLN A 1 89 ? 16.700 3.205 -21.411 1.00 66.38 89 GLN A O 1
ATOM 686 N N . PHE A 1 90 ? 17.133 4.087 -19.406 1.00 69.38 90 PHE A N 1
ATOM 687 C CA . PHE A 1 90 ? 16.871 5.463 -19.815 1.00 69.38 90 PHE A CA 1
ATOM 688 C C . PHE A 1 90 ? 18.024 6.345 -19.345 1.00 69.38 90 PHE A C 1
ATOM 690 O O . PHE A 1 90 ? 18.512 6.185 -18.235 1.00 69.38 90 PHE A O 1
ATOM 697 N N . ALA A 1 91 ? 18.481 7.286 -20.164 1.00 68.19 91 ALA A N 1
ATOM 698 C CA . ALA A 1 91 ? 19.541 8.212 -19.775 1.00 68.19 91 ALA A CA 1
ATOM 699 C C . ALA A 1 91 ? 19.011 9.272 -18.799 1.00 68.19 91 ALA A C 1
ATOM 701 O O . ALA A 1 91 ? 19.653 9.618 -17.804 1.00 68.19 91 ALA A O 1
ATOM 702 N N . THR A 1 92 ? 17.830 9.815 -19.100 1.00 69.06 92 THR A N 1
ATOM 703 C CA . THR A 1 92 ? 17.201 10.889 -18.324 1.00 69.06 92 THR A CA 1
ATOM 704 C C . THR A 1 92 ? 15.683 10.778 -18.373 1.00 69.06 92 THR A C 1
ATOM 706 O O . THR A 1 92 ? 15.118 10.305 -19.361 1.00 69.06 92 THR A O 1
ATOM 709 N N . ALA A 1 93 ? 15.026 11.249 -17.314 1.00 74.62 93 ALA A N 1
ATOM 710 C CA . ALA A 1 93 ? 13.586 11.462 -17.294 1.00 74.62 93 ALA A CA 1
ATOM 711 C C . ALA A 1 93 ? 13.299 12.930 -16.958 1.00 74.62 93 ALA A C 1
ATOM 713 O O . ALA A 1 93 ? 13.899 13.496 -16.039 1.00 74.62 93 ALA A O 1
ATOM 714 N N . HIS A 1 94 ? 12.388 13.547 -17.708 1.00 74.06 94 HIS A N 1
ATOM 715 C CA . HIS A 1 94 ? 11.959 14.927 -17.506 1.00 74.06 94 HIS A CA 1
ATOM 716 C C . HIS A 1 94 ? 10.465 14.980 -17.206 1.00 74.06 94 HIS A C 1
ATOM 718 O O . HIS A 1 94 ? 9.667 14.363 -17.915 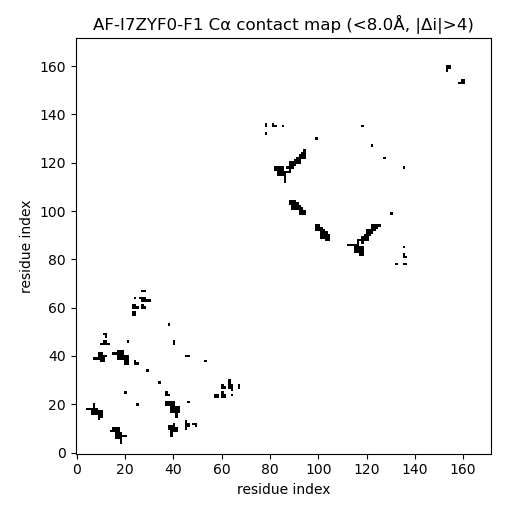1.00 74.06 94 HIS A O 1
ATOM 724 N N . ILE A 1 95 ? 10.092 15.740 -16.179 1.00 76.81 95 ILE A N 1
ATOM 725 C CA . ILE A 1 95 ? 8.702 15.951 -15.778 1.00 76.81 95 ILE A CA 1
ATOM 726 C C . ILE A 1 95 ? 8.324 17.387 -16.136 1.00 76.81 95 ILE A C 1
ATOM 728 O O . ILE A 1 95 ? 9.020 18.324 -15.755 1.00 76.81 95 ILE A O 1
ATOM 732 N N . ASP A 1 96 ? 7.240 17.548 -16.886 1.00 76.81 96 ASP A N 1
ATOM 733 C CA . ASP A 1 96 ? 6.655 18.843 -17.233 1.00 76.81 96 ASP A CA 1
ATOM 734 C C . ASP A 1 96 ? 5.137 18.779 -17.014 1.00 76.81 96 ASP A C 1
ATOM 736 O O . ASP A 1 96 ? 4.401 18.139 -17.771 1.00 76.81 96 ASP A O 1
ATOM 740 N N . GLY A 1 97 ? 4.672 19.359 -15.906 1.00 76.94 97 GLY A N 1
ATOM 741 C CA . GLY A 1 97 ? 3.285 19.235 -15.459 1.00 76.94 97 GLY A CA 1
ATOM 742 C C . GLY A 1 97 ? 2.863 17.772 -15.276 1.00 76.94 97 GLY A C 1
ATOM 743 O O . GLY A 1 97 ? 3.409 17.054 -14.441 1.00 76.94 97 GLY A O 1
ATOM 744 N N . SER A 1 98 ? 1.874 17.328 -16.057 1.00 74.19 98 SER A N 1
ATOM 745 C CA . SER A 1 98 ? 1.383 15.940 -16.078 1.00 74.19 98 SER A CA 1
ATOM 746 C C . SER A 1 98 ? 2.126 15.030 -17.065 1.00 74.19 98 SER A C 1
ATOM 748 O O . SER A 1 98 ? 1.809 13.843 -17.160 1.00 74.19 98 SER A O 1
ATOM 750 N N . LYS A 1 99 ? 3.099 15.560 -17.815 1.00 72.88 99 LYS A N 1
ATOM 751 C CA . LYS A 1 99 ? 3.826 14.832 -18.855 1.00 72.88 99 LYS A CA 1
ATOM 752 C C . LYS A 1 99 ? 5.180 14.353 -18.335 1.00 72.88 99 LYS A C 1
ATOM 754 O O . LYS A 1 99 ? 5.968 15.131 -17.805 1.00 72.88 99 LYS A O 1
ATOM 759 N N . VAL A 1 100 ? 5.474 13.072 -18.557 1.00 75.62 100 VAL A N 1
ATOM 760 C CA . VAL A 1 100 ? 6.781 12.460 -18.279 1.00 75.62 100 VAL A CA 1
ATOM 761 C C . VAL A 1 100 ? 7.428 12.083 -19.608 1.00 75.62 100 VAL A C 1
ATOM 763 O O . VAL A 1 100 ? 6.846 11.336 -20.391 1.00 75.62 100 VAL A O 1
ATOM 766 N N . THR A 1 101 ? 8.620 12.612 -19.873 1.00 74.69 101 THR A N 1
ATOM 767 C CA . THR A 1 101 ? 9.412 12.302 -21.072 1.00 74.69 101 THR A CA 1
ATOM 768 C C . THR A 1 101 ? 10.620 11.464 -20.670 1.00 74.69 101 THR A C 1
ATOM 770 O O . THR A 1 101 ? 11.395 11.886 -19.812 1.00 74.69 101 THR A O 1
ATOM 773 N N . LEU A 1 102 ? 10.775 10.287 -21.279 1.00 75.56 102 LEU A N 1
ATOM 774 C CA . LEU A 1 102 ? 11.897 9.377 -21.046 1.00 75.56 102 LEU A CA 1
ATOM 775 C C . LEU A 1 102 ? 12.832 9.407 -22.252 1.00 75.56 102 LEU A C 1
ATOM 777 O O . LEU A 1 102 ? 12.405 9.126 -23.370 1.00 75.56 102 LEU A O 1
ATOM 781 N N . ASN A 1 103 ? 14.100 9.735 -22.022 1.00 71.88 103 ASN A N 1
ATOM 782 C CA . ASN A 1 103 ? 15.121 9.713 -23.062 1.00 71.88 103 ASN A CA 1
ATOM 783 C C . ASN A 1 103 ? 15.918 8.417 -22.941 1.00 71.88 103 ASN A C 1
ATOM 785 O O . ASN A 1 103 ? 16.535 8.165 -21.905 1.00 71.88 103 ASN A O 1
ATOM 789 N N . ASP A 1 104 ? 15.901 7.609 -23.994 1.00 66.38 104 ASP A N 1
ATOM 790 C CA . ASP A 1 104 ? 16.643 6.353 -24.071 1.00 66.38 104 ASP A CA 1
ATOM 791 C C . ASP A 1 104 ? 18.165 6.598 -24.037 1.00 66.38 104 ASP A C 1
ATOM 793 O O . ASP A 1 104 ? 18.660 7.633 -24.501 1.00 66.38 104 ASP A O 1
ATOM 797 N N . ILE A 1 105 ? 18.917 5.648 -23.484 1.00 64.81 105 ILE A N 1
ATOM 798 C CA . ILE A 1 105 ? 20.362 5.586 -23.707 1.00 64.81 105 ILE A CA 1
ATOM 799 C C . ILE A 1 105 ? 20.489 5.050 -25.124 1.00 64.81 105 ILE A C 1
ATOM 801 O O . ILE A 1 105 ? 20.215 3.875 -25.307 1.00 64.81 105 ILE A O 1
ATOM 805 N N . GLN A 1 106 ? 20.844 5.880 -26.113 1.00 59.00 106 GLN A N 1
ATOM 806 C CA . GLN A 1 106 ? 21.044 5.436 -27.501 1.00 59.00 106 GLN A CA 1
ATOM 807 C C . GLN A 1 106 ? 21.861 4.135 -27.536 1.00 59.00 106 GLN A C 1
ATOM 809 O O . GLN A 1 106 ? 23.087 4.150 -27.458 1.00 59.00 106 GLN A O 1
ATOM 814 N N . ASN A 1 107 ? 21.169 3.006 -27.623 1.00 52.28 107 ASN A N 1
ATOM 815 C CA . ASN A 1 107 ? 21.752 1.691 -27.745 1.00 52.28 107 ASN A CA 1
ATOM 816 C C . ASN A 1 107 ? 21.179 1.133 -29.031 1.00 52.28 107 ASN A C 1
ATOM 818 O O . ASN A 1 107 ? 19.973 1.192 -29.275 1.00 52.28 107 ASN A O 1
ATOM 822 N N . ASP A 1 108 ? 22.084 0.678 -29.880 1.00 47.84 108 ASP A N 1
ATOM 823 C CA . ASP A 1 108 ? 21.779 0.089 -31.166 1.00 47.84 108 ASP A CA 1
ATOM 824 C C . ASP A 1 108 ? 20.596 -0.888 -31.031 1.00 47.84 108 ASP A C 1
ATOM 826 O O . ASP A 1 108 ? 20.640 -1.847 -30.252 1.00 47.84 108 ASP A O 1
ATOM 830 N N . LYS A 1 109 ? 19.508 -0.605 -31.762 1.00 49.25 109 LYS A N 1
ATOM 831 C CA . LYS A 1 109 ? 18.228 -1.338 -31.711 1.00 49.25 109 LYS A CA 1
ATOM 832 C C . LYS A 1 109 ? 18.383 -2.828 -32.068 1.00 49.25 109 LYS A C 1
ATOM 834 O O . LYS A 1 109 ? 17.422 -3.585 -31.965 1.00 49.25 109 LYS A O 1
ATOM 839 N N . SER A 1 110 ? 19.585 -3.241 -32.477 1.00 48.22 110 SER A N 1
ATOM 840 C CA . SER A 1 110 ? 19.995 -4.607 -32.794 1.00 48.22 110 SER A CA 1
ATOM 841 C C . SER A 1 110 ? 20.095 -5.541 -31.577 1.00 48.22 110 SER A C 1
ATOM 843 O O . SER A 1 110 ? 20.045 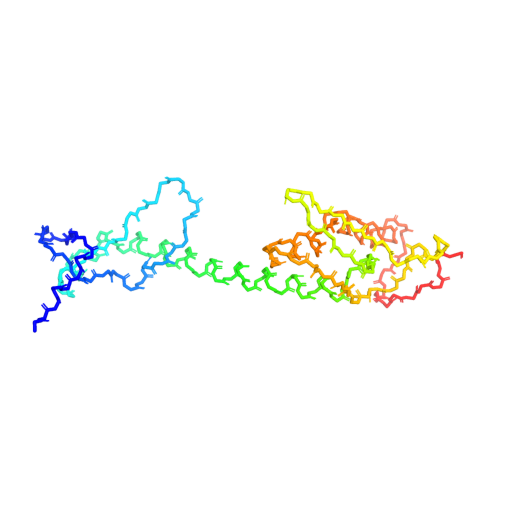-6.757 -31.751 1.00 48.22 110 SER A O 1
ATOM 845 N N . LYS A 1 111 ? 20.172 -5.030 -30.337 1.00 45.78 111 LYS A N 1
ATOM 846 C CA . LYS A 1 111 ? 20.199 -5.861 -29.112 1.00 45.78 111 LYS A CA 1
ATOM 847 C C . LYS A 1 111 ? 18.841 -5.870 -28.412 1.00 45.78 111 LYS A C 1
ATOM 849 O O . LYS A 1 111 ? 18.711 -5.388 -27.290 1.00 45.78 111 LYS A O 1
ATOM 854 N N . ALA A 1 112 ? 17.835 -6.421 -29.088 1.00 45.62 112 ALA A N 1
ATOM 855 C CA . ALA A 1 112 ? 16.428 -6.356 -28.683 1.00 45.62 112 ALA A CA 1
ATOM 856 C C . ALA A 1 112 ? 16.106 -6.948 -27.293 1.00 45.62 112 ALA A C 1
ATOM 858 O O . ALA A 1 112 ? 15.065 -6.619 -26.741 1.00 45.62 112 ALA A O 1
ATOM 859 N N . TYR A 1 113 ? 16.983 -7.753 -26.688 1.00 49.41 113 TYR A N 1
ATOM 860 C CA . TYR A 1 113 ? 16.826 -8.222 -25.309 1.00 49.41 113 TYR A CA 1
ATOM 861 C C . TYR A 1 113 ? 18.201 -8.342 -24.646 1.00 49.41 113 TYR A C 1
ATOM 863 O O . TYR A 1 113 ? 18.942 -9.296 -24.865 1.00 49.41 113 TYR A O 1
ATOM 871 N N . GLN A 1 114 ? 18.575 -7.340 -23.854 1.00 48.62 114 GLN A N 1
ATOM 872 C CA . GLN A 1 114 ? 19.716 -7.437 -22.942 1.00 48.62 114 GLN A CA 1
ATOM 873 C C . GLN A 1 114 ? 19.245 -8.045 -21.608 1.00 48.62 114 GLN A C 1
ATOM 875 O O . GLN A 1 114 ? 18.096 -7.822 -21.223 1.00 48.62 114 GLN A O 1
ATOM 880 N N . PRO A 1 115 ? 20.103 -8.793 -20.885 1.00 52.91 115 PRO A N 1
ATOM 881 C CA . PRO A 1 115 ? 19.749 -9.330 -19.576 1.00 52.91 115 PRO A CA 1
ATOM 882 C C . PRO A 1 115 ? 19.335 -8.200 -18.637 1.00 52.91 115 PRO A C 1
ATOM 884 O O . PRO A 1 115 ? 19.934 -7.129 -18.689 1.00 52.91 115 PRO A O 1
ATOM 887 N N . LEU A 1 116 ? 18.321 -8.475 -17.812 1.00 53.84 116 LEU A N 1
ATOM 888 C CA . LEU A 1 116 ? 17.807 -7.653 -16.714 1.00 53.84 116 LEU A CA 1
ATOM 889 C C . LEU A 1 116 ? 18.867 -6.672 -16.181 1.00 53.84 116 LEU A C 1
ATOM 891 O O . LEU A 1 116 ? 19.843 -7.095 -15.557 1.00 53.84 116 LEU A O 1
ATOM 895 N N . LYS A 1 117 ? 18.703 -5.372 -16.462 1.00 59.09 117 LYS A N 1
ATOM 896 C CA . LYS A 1 117 ? 19.615 -4.334 -15.964 1.00 59.09 117 LYS A CA 1
ATOM 897 C C . LYS A 1 117 ? 18.923 -3.489 -14.915 1.00 59.09 117 LYS A C 1
ATOM 899 O O . LYS A 1 117 ? 17.719 -3.240 -14.975 1.00 59.09 117 LYS A O 1
ATOM 904 N N . ALA A 1 118 ? 19.730 -2.983 -13.987 1.00 57.59 118 ALA A N 1
ATOM 905 C CA . ALA A 1 118 ? 19.270 -1.944 -13.094 1.00 57.59 118 ALA A CA 1
ATOM 906 C C . ALA A 1 118 ? 18.827 -0.716 -13.906 1.00 57.59 118 ALA A C 1
ATOM 908 O O . ALA A 1 118 ? 19.567 -0.238 -14.775 1.00 57.59 118 ALA A O 1
ATOM 909 N N . VAL A 1 119 ? 17.631 -0.205 -13.614 1.00 62.59 119 VAL A N 1
ATOM 910 C CA . VAL A 1 119 ? 17.181 1.101 -14.092 1.00 62.59 119 VAL A CA 1
ATOM 911 C C . VAL A 1 119 ? 18.032 2.143 -13.397 1.00 62.59 119 VAL A C 1
ATOM 913 O O . VAL A 1 119 ? 18.025 2.267 -12.173 1.00 62.59 119 VAL A O 1
ATOM 916 N N . TRP A 1 120 ? 18.758 2.911 -14.191 1.00 62.12 120 TRP A N 1
ATOM 917 C CA . TRP A 1 120 ? 19.443 4.101 -13.727 1.00 62.12 120 TRP A CA 1
ATOM 918 C C . TRP A 1 120 ? 18.863 5.287 -14.478 1.00 62.12 120 TRP A C 1
ATOM 920 O O . TRP A 1 120 ? 18.736 5.210 -15.692 1.00 62.12 120 TRP A O 1
ATOM 930 N N . MET A 1 121 ? 18.464 6.348 -13.777 1.00 67.75 121 MET A N 1
ATOM 931 C CA . MET A 1 121 ? 17.943 7.562 -14.407 1.00 67.75 121 MET A CA 1
ATOM 932 C C . MET A 1 121 ? 18.128 8.784 -13.514 1.00 67.75 121 MET A C 1
ATOM 934 O O . MET A 1 121 ? 17.881 8.735 -12.311 1.00 67.75 121 MET A O 1
ATOM 938 N N . ASN A 1 122 ? 18.516 9.902 -14.129 1.00 67.50 122 ASN A N 1
ATOM 939 C CA . ASN A 1 122 ? 18.537 11.210 -13.480 1.00 67.50 122 ASN A CA 1
ATOM 940 C C . ASN A 1 122 ? 17.195 11.918 -13.706 1.00 67.50 122 ASN A C 1
ATOM 942 O O . ASN A 1 122 ? 16.881 12.284 -14.843 1.00 67.50 122 ASN A O 1
ATOM 946 N N . ILE A 1 123 ? 16.425 12.122 -12.633 1.00 69.38 123 ILE A N 1
ATOM 947 C CA . ILE A 1 123 ? 15.155 12.861 -12.660 1.00 69.38 123 ILE A CA 1
ATOM 948 C C . ILE A 1 123 ? 15.399 14.275 -12.133 1.00 69.38 123 ILE A C 1
ATOM 950 O O . ILE A 1 123 ? 15.856 14.459 -11.004 1.00 69.38 123 ILE A O 1
ATOM 954 N N . LYS A 1 124 ? 15.103 15.287 -12.950 1.00 64.56 124 LYS A N 1
ATOM 955 C CA . LYS A 1 124 ? 15.250 16.696 -12.568 1.00 64.56 124 LYS A CA 1
ATOM 956 C C . LYS A 1 124 ? 13.872 17.250 -12.174 1.00 64.56 124 LYS A C 1
ATOM 958 O O . LYS A 1 124 ? 13.077 17.546 -13.057 1.00 64.56 124 LYS A O 1
ATOM 963 N N . SER A 1 125 ? 13.630 17.422 -10.867 1.00 62.91 125 SER A N 1
ATOM 964 C CA . SER A 1 125 ? 12.449 18.062 -10.226 1.00 62.91 125 SER A CA 1
ATOM 965 C C . SER A 1 125 ? 11.146 17.239 -10.097 1.00 62.91 125 SER A C 1
ATOM 967 O O . SER A 1 125 ? 10.946 16.279 -10.828 1.00 62.91 125 SER A O 1
ATOM 969 N N . GLY A 1 126 ? 10.266 17.624 -9.152 1.00 64.31 126 GLY A N 1
ATOM 970 C CA . GLY A 1 126 ? 8.895 17.096 -8.983 1.00 64.31 126 GLY A CA 1
ATOM 971 C C . GLY A 1 126 ? 8.676 16.074 -7.850 1.00 64.31 126 GLY A C 1
ATOM 972 O O . GLY A 1 126 ? 9.578 15.807 -7.056 1.00 64.31 126 GLY A O 1
ATOM 973 N N . ASP A 1 127 ? 7.459 15.505 -7.782 1.00 66.00 127 ASP A N 1
ATOM 974 C CA . ASP A 1 127 ? 7.076 14.366 -6.918 1.00 66.00 127 ASP A CA 1
ATOM 975 C C . ASP A 1 127 ? 7.789 13.086 -7.392 1.00 66.00 127 ASP A C 1
ATOM 977 O O . ASP A 1 127 ? 7.234 12.219 -8.076 1.00 66.00 127 ASP A O 1
ATOM 981 N N . TYR A 1 128 ? 9.085 13.044 -7.083 1.00 74.19 128 TYR A N 1
ATOM 982 C CA . TYR A 1 128 ? 10.047 12.067 -7.578 1.00 74.19 128 TYR A CA 1
ATOM 983 C C . TYR A 1 128 ? 9.577 10.630 -7.363 1.00 74.19 128 TYR A C 1
ATOM 985 O O . TYR A 1 128 ? 9.671 9.816 -8.277 1.00 74.19 128 TYR A O 1
ATOM 993 N N . GLN A 1 129 ? 9.040 10.323 -6.178 1.00 76.50 129 GLN A N 1
ATOM 994 C CA . GLN A 1 129 ? 8.716 8.950 -5.803 1.00 76.50 129 GLN A CA 1
ATOM 995 C C . GLN A 1 129 ? 7.578 8.389 -6.657 1.00 76.50 129 GLN A C 1
ATOM 997 O O . GLN A 1 129 ? 7.710 7.307 -7.219 1.00 76.50 129 GLN A O 1
ATOM 1002 N N . ARG A 1 130 ? 6.485 9.143 -6.817 1.00 76.69 130 ARG A N 1
ATOM 1003 C CA . ARG A 1 130 ? 5.321 8.679 -7.581 1.00 76.69 130 ARG A CA 1
ATOM 1004 C C . ARG A 1 130 ? 5.650 8.470 -9.058 1.00 76.69 130 ARG A C 1
ATOM 1006 O O . ARG A 1 130 ? 5.168 7.517 -9.670 1.00 76.69 130 ARG A O 1
ATOM 1013 N N . VAL A 1 131 ? 6.451 9.363 -9.636 1.00 74.81 131 VAL A N 1
ATOM 1014 C CA . VAL A 1 131 ? 6.850 9.258 -11.045 1.00 74.81 131 VAL A CA 1
ATOM 1015 C C . VAL A 1 131 ? 7.858 8.132 -11.248 1.00 74.81 131 VAL A C 1
ATOM 1017 O O . VAL A 1 131 ? 7.702 7.349 -12.182 1.00 74.81 131 VAL A O 1
ATOM 1020 N N . PHE A 1 132 ? 8.839 7.997 -10.358 1.00 79.06 132 PHE A N 1
ATOM 1021 C CA . PHE A 1 132 ? 9.786 6.885 -10.375 1.00 79.06 132 PHE A CA 1
ATOM 1022 C C . PHE A 1 132 ? 9.066 5.532 -10.307 1.00 79.06 132 PHE A C 1
ATOM 1024 O O . PHE A 1 132 ? 9.306 4.667 -11.148 1.00 79.06 132 PHE A O 1
ATOM 1031 N N . ASP A 1 133 ? 8.129 5.383 -9.370 1.00 80.56 133 ASP A N 1
ATOM 1032 C CA . ASP A 1 133 ? 7.308 4.183 -9.216 1.00 80.56 133 ASP A CA 1
ATOM 1033 C C . ASP A 1 133 ? 6.545 3.845 -10.510 1.00 80.56 133 ASP A C 1
ATOM 1035 O O . ASP A 1 133 ? 6.549 2.699 -10.962 1.00 80.56 133 ASP A O 1
ATOM 1039 N N . ALA A 1 134 ? 5.924 4.847 -11.144 1.00 78.62 134 ALA A N 1
ATOM 1040 C CA . ALA A 1 134 ? 5.195 4.666 -12.397 1.00 78.62 134 ALA A CA 1
ATOM 1041 C C . ALA A 1 134 ? 6.109 4.236 -13.553 1.00 78.62 134 ALA A C 1
ATOM 1043 O O . ALA A 1 134 ? 5.725 3.379 -14.348 1.00 78.62 134 ALA A O 1
ATOM 1044 N N . ILE A 1 135 ? 7.317 4.802 -13.637 1.00 75.50 135 ILE A N 1
ATOM 1045 C CA . ILE A 1 135 ? 8.294 4.438 -14.667 1.00 75.50 135 ILE A CA 1
ATOM 1046 C C . ILE A 1 135 ? 8.783 3.007 -14.456 1.00 75.50 135 ILE A C 1
ATOM 1048 O O . ILE A 1 135 ? 8.783 2.226 -15.400 1.00 75.50 135 ILE A O 1
ATOM 1052 N N . VAL A 1 136 ? 9.135 2.637 -13.223 1.00 76.94 136 VAL A N 1
ATOM 1053 C CA . VAL A 1 136 ? 9.571 1.273 -12.895 1.00 76.94 136 VAL A CA 1
ATOM 1054 C C . VAL A 1 136 ? 8.461 0.261 -13.188 1.00 76.94 136 VAL A C 1
ATOM 1056 O O . VAL A 1 136 ? 8.748 -0.847 -13.629 1.00 76.94 136 VAL A O 1
ATOM 1059 N N . MET A 1 137 ? 7.192 0.623 -12.983 1.00 78.56 137 MET A N 1
ATOM 1060 C CA . MET A 1 137 ? 6.020 -0.217 -13.276 1.00 78.56 137 MET A CA 1
ATOM 1061 C C . MET A 1 137 ? 5.552 -0.185 -14.734 1.00 78.56 137 MET A C 1
ATOM 1063 O O . MET A 1 137 ? 4.637 -0.932 -15.096 1.00 78.56 137 MET A O 1
ATOM 1067 N N . MET A 1 138 ? 6.156 0.650 -15.580 1.00 72.62 138 MET A N 1
ATOM 1068 C CA . MET A 1 138 ? 5.789 0.751 -16.986 1.00 72.62 138 MET A CA 1
ATOM 1069 C C . MET A 1 138 ? 5.962 -0.615 -17.659 1.00 72.62 138 MET A C 1
ATOM 1071 O O . MET A 1 138 ? 6.977 -1.278 -17.487 1.00 72.62 138 MET A O 1
ATOM 1075 N N . ASN A 1 139 ? 4.948 -1.052 -18.409 1.00 65.75 139 ASN A N 1
ATOM 1076 C CA . ASN A 1 139 ? 4.913 -2.345 -19.104 1.00 65.75 139 ASN A CA 1
ATOM 1077 C C . ASN A 1 139 ? 4.892 -3.604 -18.221 1.00 65.75 139 ASN A C 1
ATOM 1079 O O . ASN A 1 139 ? 5.014 -4.696 -18.767 1.00 65.75 139 ASN A O 1
ATOM 1083 N N . ALA A 1 140 ? 4.636 -3.512 -16.909 1.00 70.75 140 ALA A N 1
ATOM 1084 C CA . ALA A 1 140 ? 4.602 -4.688 -16.030 1.00 70.75 140 ALA A CA 1
ATOM 1085 C C . ALA A 1 140 ? 3.717 -5.840 -16.539 1.00 70.75 140 ALA A C 1
ATOM 1087 O O . ALA A 1 140 ? 4.108 -7.006 -16.483 1.00 70.75 140 ALA A O 1
ATOM 1088 N N . CYS A 1 141 ? 2.547 -5.513 -17.091 1.00 66.12 141 CYS A N 1
ATOM 1089 C CA . CYS A 1 141 ? 1.638 -6.503 -17.666 1.00 66.12 141 CYS A CA 1
ATOM 1090 C C . CYS A 1 141 ? 2.170 -7.104 -18.977 1.00 66.12 141 CYS A C 1
ATOM 1092 O O . CYS A 1 141 ? 2.017 -8.300 -19.205 1.00 66.12 141 CYS A O 1
ATOM 1094 N N . ALA A 1 142 ? 2.810 -6.300 -19.831 1.00 65.31 142 ALA A N 1
ATOM 1095 C CA . ALA A 1 142 ? 3.387 -6.779 -21.086 1.00 65.31 142 ALA A CA 1
ATOM 1096 C C . ALA A 1 142 ? 4.618 -7.664 -20.832 1.00 65.31 142 ALA A C 1
ATOM 1098 O O . ALA A 1 142 ? 4.770 -8.702 -21.470 1.00 65.31 142 ALA A O 1
ATOM 1099 N N . GLU A 1 143 ? 5.451 -7.310 -19.851 1.00 65.31 143 GLU A N 1
ATOM 1100 C CA . GLU A 1 143 ? 6.586 -8.125 -19.409 1.00 65.31 143 GLU A CA 1
ATOM 1101 C C . GLU A 1 143 ? 6.127 -9.484 -18.884 1.00 65.31 143 GLU A C 1
ATOM 1103 O O . GLU A 1 143 ? 6.665 -10.508 -19.297 1.00 65.31 143 GLU A O 1
ATOM 1108 N N . ALA A 1 144 ? 5.090 -9.514 -18.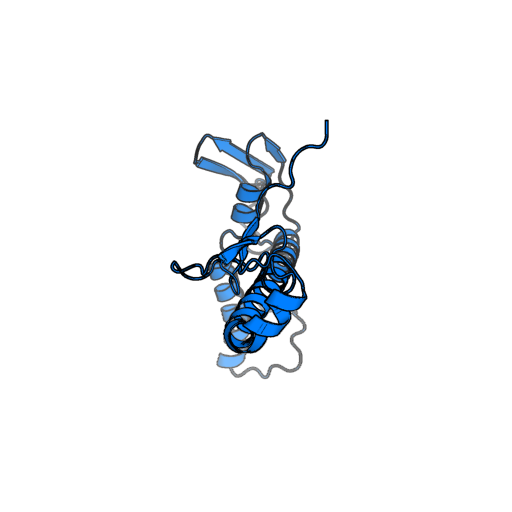038 1.00 67.06 144 ALA A N 1
ATOM 1109 C CA . ALA A 1 144 ? 4.516 -10.764 -17.551 1.00 67.06 144 ALA A CA 1
ATOM 1110 C C . ALA A 1 144 ? 4.073 -11.672 -18.710 1.00 67.06 144 ALA A C 1
ATOM 1112 O O . ALA A 1 144 ? 4.399 -12.855 -18.715 1.00 67.06 144 ALA A O 1
ATOM 1113 N N . VAL A 1 145 ? 3.397 -11.117 -19.722 1.00 59.75 145 VAL A N 1
ATOM 1114 C CA . VAL A 1 145 ? 2.974 -11.864 -20.919 1.00 59.75 145 VAL A CA 1
ATOM 1115 C C . VAL A 1 145 ? 4.170 -12.352 -21.743 1.00 59.75 145 VAL A C 1
ATOM 1117 O O . VAL A 1 145 ? 4.159 -13.495 -22.191 1.00 59.75 145 VAL A O 1
ATOM 1120 N N . MET A 1 146 ? 5.218 -11.543 -21.910 1.00 59.53 146 MET A N 1
ATOM 1121 C CA . MET A 1 146 ? 6.428 -11.938 -22.643 1.00 59.53 146 MET A CA 1
ATOM 1122 C C . MET A 1 146 ? 7.204 -13.056 -21.933 1.00 59.53 146 MET A C 1
ATOM 1124 O O . MET A 1 146 ? 7.609 -14.024 -22.580 1.00 59.53 146 MET A O 1
ATOM 1128 N N . PHE A 1 147 ? 7.366 -12.970 -20.608 1.00 62.69 147 PHE A N 1
ATOM 1129 C CA . PHE A 1 147 ? 7.981 -14.038 -19.814 1.00 62.69 147 PHE A CA 1
ATOM 1130 C C . PHE A 1 147 ? 7.130 -15.313 -19.827 1.00 62.69 147 PHE A C 1
ATOM 1132 O O . PHE A 1 147 ? 7.667 -16.407 -19.998 1.00 62.69 147 PHE A O 1
ATOM 1139 N N . LEU A 1 148 ? 5.803 -15.182 -19.720 1.00 62.53 148 LEU A N 1
ATOM 1140 C CA . LEU A 1 148 ? 4.874 -16.308 -19.837 1.00 62.53 148 LEU A CA 1
ATOM 1141 C C . LEU A 1 148 ? 4.948 -16.959 -21.221 1.00 62.53 148 LEU A C 1
ATOM 1143 O O . LEU A 1 148 ? 5.008 -18.179 -21.306 1.00 62.53 148 LEU A O 1
ATOM 1147 N N . TYR A 1 149 ? 5.003 -16.182 -22.303 1.00 56.31 149 TYR A N 1
ATOM 1148 C CA . TYR A 1 149 ? 5.152 -16.713 -23.659 1.00 56.31 149 TYR A CA 1
ATOM 1149 C C . TYR A 1 149 ? 6.468 -17.484 -23.829 1.00 56.31 149 TYR A C 1
ATOM 1151 O O . TYR A 1 149 ? 6.458 -18.609 -24.331 1.00 56.31 149 TYR A O 1
ATOM 1159 N N . GLY A 1 150 ? 7.587 -16.925 -23.352 1.00 56.84 150 GLY A N 1
ATOM 1160 C CA . GLY A 1 150 ? 8.887 -17.602 -23.356 1.00 56.84 150 GLY A CA 1
ATOM 1161 C C . GLY A 1 150 ? 8.884 -18.920 -22.572 1.00 56.84 150 GLY A C 1
ATOM 1162 O O . GLY A 1 150 ? 9.533 -19.876 -22.986 1.00 56.84 150 GLY A O 1
ATOM 1163 N N . PHE A 1 151 ? 8.106 -18.998 -21.489 1.00 53.81 151 PHE A N 1
ATOM 1164 C CA . PHE A 1 151 ? 7.956 -20.202 -20.669 1.00 53.81 151 PHE A CA 1
ATOM 1165 C C . PHE A 1 151 ? 7.000 -21.245 -21.270 1.00 53.81 151 PHE A C 1
ATOM 1167 O O . PHE A 1 151 ? 7.265 -22.444 -21.225 1.00 53.81 151 PHE A O 1
ATOM 1174 N N . ILE A 1 152 ? 5.880 -20.801 -21.842 1.00 54.81 152 ILE A N 1
ATOM 1175 C CA . ILE A 1 152 ? 4.815 -21.673 -22.355 1.00 54.81 152 ILE A CA 1
ATOM 1176 C C . ILE A 1 152 ? 5.189 -22.259 -23.723 1.00 54.81 152 ILE A C 1
ATOM 1178 O O . ILE A 1 152 ? 4.833 -23.400 -24.020 1.00 54.81 152 ILE A O 1
ATOM 1182 N N . ARG A 1 153 ? 5.938 -21.525 -24.556 1.00 56.62 153 ARG A N 1
ATOM 1183 C CA . ARG A 1 153 ? 6.317 -21.971 -25.906 1.00 56.62 153 ARG A CA 1
ATOM 1184 C C . ARG A 1 153 ? 7.076 -23.316 -25.913 1.00 56.62 153 ARG A C 1
ATOM 1186 O O . ARG A 1 153 ? 6.674 -24.180 -26.693 1.00 56.62 153 ARG A O 1
ATOM 1193 N N . PRO A 1 154 ? 8.095 -23.564 -25.064 1.00 50.66 154 PRO A N 1
ATOM 1194 C CA . PRO A 1 154 ? 8.754 -24.873 -24.976 1.00 50.66 154 PRO A CA 1
ATOM 1195 C C . PRO A 1 154 ? 7.822 -26.006 -24.522 1.00 50.66 154 PRO A C 1
ATOM 1197 O O . PRO A 1 154 ? 7.868 -27.095 -25.093 1.00 50.66 154 PRO A O 1
ATOM 1200 N N . ILE A 1 155 ? 6.937 -25.728 -23.555 1.00 54.59 155 ILE A N 1
ATOM 1201 C CA . ILE A 1 155 ? 5.970 -26.692 -23.001 1.00 54.59 155 ILE A CA 1
ATOM 1202 C C . ILE A 1 155 ? 4.977 -27.139 -24.079 1.00 54.59 155 ILE A C 1
ATOM 1204 O O . ILE A 1 155 ? 4.764 -28.333 -24.275 1.00 54.59 155 ILE A O 1
ATOM 1208 N N . LEU A 1 156 ? 4.407 -26.185 -24.821 1.00 55.34 156 LEU A N 1
ATOM 1209 C CA . LEU A 1 156 ? 3.480 -26.472 -25.919 1.00 55.34 156 LEU A CA 1
ATOM 1210 C C . LEU A 1 156 ? 4.167 -27.119 -27.130 1.00 55.34 156 LEU A C 1
ATOM 1212 O O . LEU A 1 156 ? 3.499 -27.759 -27.934 1.00 55.34 156 LEU A O 1
ATOM 1216 N N . SER A 1 157 ? 5.492 -26.988 -27.250 1.00 70.75 157 SER A N 1
ATOM 1217 C CA . SER A 1 157 ? 6.282 -27.629 -28.310 1.00 70.75 157 SER A CA 1
ATOM 1218 C C . SER A 1 157 ? 6.690 -29.071 -27.973 1.00 70.75 157 SER A C 1
ATOM 1220 O O . SER A 1 157 ? 7.429 -29.685 -28.739 1.00 70.75 157 SER A O 1
ATOM 1222 N N . GLY A 1 158 ? 6.247 -29.619 -26.833 1.00 48.12 158 GLY A N 1
ATOM 1223 C CA . GLY A 1 158 ? 6.495 -31.012 -26.449 1.00 48.12 158 GLY A CA 1
ATOM 1224 C C . GLY A 1 158 ? 7.929 -31.320 -26.000 1.00 48.12 158 GLY A C 1
ATOM 1225 O O . GLY A 1 158 ? 8.281 -32.491 -25.871 1.00 48.12 158 GLY A O 1
ATOM 1226 N N . ARG A 1 159 ? 8.767 -30.303 -25.744 1.00 52.09 159 ARG A N 1
ATOM 1227 C CA . ARG A 1 159 ? 10.110 -30.497 -25.172 1.00 52.09 159 ARG A CA 1
ATOM 1228 C C . ARG A 1 159 ? 9.992 -30.542 -23.645 1.00 52.09 159 ARG A C 1
ATOM 1230 O O . ARG A 1 159 ? 9.570 -29.569 -23.025 1.00 52.09 159 ARG A O 1
ATOM 1237 N N . GLY A 1 160 ? 10.319 -31.685 -23.039 1.00 46.59 160 GLY A N 1
ATOM 1238 C CA . GLY A 1 160 ? 10.250 -31.879 -21.588 1.00 46.59 160 GLY A CA 1
ATOM 1239 C C . GLY A 1 160 ? 11.106 -30.861 -20.827 1.00 46.59 160 GLY A C 1
ATOM 1240 O O . GLY A 1 160 ? 12.280 -30.677 -21.135 1.00 46.59 160 GLY A O 1
ATOM 1241 N N . VAL A 1 161 ? 10.521 -30.197 -19.826 1.00 49.06 161 VAL A N 1
ATOM 1242 C CA . VAL A 1 161 ? 11.220 -29.219 -18.976 1.00 49.06 161 VAL A CA 1
ATOM 1243 C C . VAL A 1 161 ? 11.964 -29.961 -17.864 1.00 49.06 161 VAL A C 1
ATOM 1245 O O . VAL A 1 161 ? 11.495 -30.064 -16.732 1.00 49.06 161 VAL A O 1
ATOM 1248 N N . THR A 1 162 ? 13.133 -30.508 -18.179 1.00 42.91 162 THR A N 1
ATOM 1249 C CA . THR A 1 162 ? 14.092 -30.987 -17.176 1.00 42.91 162 THR A CA 1
ATOM 1250 C C . THR A 1 162 ? 15.038 -29.844 -16.830 1.00 42.91 162 THR A C 1
ATOM 1252 O O . THR A 1 162 ? 16.062 -29.672 -17.476 1.00 42.91 162 THR A O 1
ATOM 1255 N N . MET A 1 163 ? 14.669 -29.062 -15.808 1.00 37.00 163 MET A N 1
ATOM 1256 C CA . MET A 1 163 ? 15.430 -27.923 -15.270 1.00 37.00 163 MET A CA 1
ATOM 1257 C C . MET A 1 163 ? 15.511 -26.708 -16.215 1.00 37.00 163 MET A C 1
ATOM 1259 O O . MET A 1 163 ? 16.259 -26.690 -17.184 1.00 37.00 163 MET A O 1
ATOM 1263 N N . ALA A 1 164 ? 14.776 -25.638 -15.888 1.00 39.22 164 ALA A N 1
ATOM 1264 C CA . ALA A 1 164 ? 14.926 -24.336 -16.538 1.00 39.22 164 ALA A CA 1
ATOM 1265 C C . ALA A 1 164 ? 16.219 -23.644 -16.062 1.00 39.22 164 ALA A C 1
ATOM 1267 O O . ALA A 1 164 ? 16.188 -22.661 -15.323 1.00 39.22 164 ALA A O 1
ATOM 1268 N N . LEU A 1 165 ? 17.373 -24.185 -16.457 1.00 37.03 165 LEU A N 1
ATOM 1269 C CA . LEU A 1 165 ? 18.566 -23.368 -16.629 1.00 37.03 165 LEU A CA 1
ATOM 1270 C C . LEU A 1 165 ? 18.379 -22.641 -17.957 1.00 37.03 165 LEU A C 1
ATOM 1272 O O . LEU A 1 165 ? 18.253 -23.270 -19.003 1.00 37.03 165 LEU A O 1
ATOM 1276 N N . PHE A 1 166 ? 18.272 -21.318 -17.891 1.00 41.06 166 PHE A N 1
ATOM 1277 C CA . PHE A 1 166 ? 18.147 -20.469 -19.067 1.00 41.06 166 PHE A CA 1
ATOM 1278 C C . PHE A 1 166 ? 19.457 -20.502 -19.870 1.00 41.06 166 PHE A C 1
ATOM 1280 O O . PHE A 1 166 ? 20.324 -19.650 -19.681 1.00 41.06 166 PHE A O 1
ATOM 1287 N N . ASP A 1 167 ? 19.607 -21.496 -20.744 1.00 37.03 167 ASP A N 1
ATOM 1288 C CA . ASP A 1 167 ? 20.617 -21.507 -21.799 1.00 37.03 167 ASP A CA 1
ATOM 1289 C C . ASP A 1 167 ? 20.031 -20.805 -23.036 1.00 37.03 167 ASP A C 1
ATOM 1291 O O . ASP A 1 167 ? 19.057 -21.255 -23.638 1.00 37.03 167 ASP A O 1
ATOM 1295 N N . TYR A 1 168 ? 20.581 -19.632 -23.353 1.00 48.41 168 TYR A N 1
ATOM 1296 C CA . TYR A 1 168 ? 20.098 -18.717 -24.394 1.00 48.41 168 TYR A CA 1
ATOM 1297 C C . TYR A 1 168 ? 20.707 -18.997 -25.781 1.00 48.41 168 TYR A C 1
ATOM 1299 O O . TYR A 1 168 ? 20.662 -18.137 -26.660 1.00 48.41 168 TYR A O 1
ATOM 1307 N N . SER A 1 169 ? 21.280 -20.182 -25.994 1.00 35.62 169 SER A N 1
ATOM 1308 C CA . SER A 1 169 ? 21.917 -20.561 -27.261 1.00 35.62 169 SER A CA 1
ATOM 1309 C C . SER A 1 169 ? 20.944 -20.973 -28.382 1.00 35.62 169 SER A C 1
ATOM 1311 O O . SER A 1 169 ? 21.350 -20.953 -29.537 1.00 35.62 169 SER A O 1
ATOM 1313 N N . GLU A 1 170 ? 19.664 -21.256 -28.098 1.00 33.94 170 GLU A N 1
ATOM 1314 C CA . GLU A 1 170 ? 18.672 -21.694 -29.113 1.00 33.94 170 GLU A CA 1
ATOM 1315 C C . GLU A 1 170 ? 17.653 -20.616 -29.556 1.00 33.94 170 GLU A C 1
ATOM 1317 O O . GLU A 1 170 ? 16.589 -20.930 -30.094 1.00 33.94 170 GLU A O 1
ATOM 1322 N N . LEU A 1 171 ? 17.940 -19.328 -29.343 1.00 40.81 171 LEU A N 1
ATOM 1323 C CA . LEU A 1 171 ? 17.138 -18.226 -29.912 1.00 40.81 171 LEU A CA 1
ATOM 1324 C C . LEU A 1 171 ? 17.738 -17.619 -31.197 1.00 40.81 171 LEU A C 1
ATOM 1326 O O . LEU A 1 171 ? 17.338 -16.519 -31.582 1.00 40.81 171 LEU A O 1
ATOM 1330 N N . TYR A 1 172 ? 18.625 -18.354 -31.879 1.00 39.31 172 TYR A N 1
ATOM 1331 C CA . TYR A 1 172 ? 19.121 -18.063 -33.231 1.00 39.31 172 TYR A CA 1
ATOM 1332 C C . TYR A 1 172 ? 19.115 -19.319 -34.098 1.00 39.31 172 TYR A C 1
ATOM 1334 O O . TYR A 1 172 ? 19.604 -20.362 -33.612 1.00 39.31 172 TYR A O 1
#

Foldseek 3Di:
DDDPQDFLAAAPQPRHGFNDFDPQQPPQDDPDPDDDRTHTHNDVVSCVVCCVVCVVVSVVSNVSNVVVVVVVVVLVVLLVCLQQFPFFEFAEWEDDPPDIDTHGPPDPCVCVGDGRHHHDYDYDDDPCPVVSSCVSCPCVVVVVVVVVCVVVVCVVVVNDCPDPPPDPPPPD

pLDDT: mean 70.41, std 16.28, range [33.72, 95.06]

Radius of gyration: 25.99 Å; Cα contacts (8 Å, |Δi|>4): 178; chains: 1; bounding box: 44×58×64 Å

Organism: Aspergillus oryzae (strain 3.042) (NCBI:txid1160506)

Mean predicted aligned error: 14.51 Å